Protein AF-A0A6B3ER39-F1 (afdb_monomer_lite)

Structure (mmCIF, N/CA/C/O backbone):
data_AF-A0A6B3ER39-F1
#
_entry.id   AF-A0A6B3ER39-F1
#
loop_
_atom_site.group_PDB
_atom_site.id
_atom_site.type_symbol
_atom_site.label_atom_id
_atom_site.label_alt_id
_atom_site.label_comp_id
_atom_site.label_asym_id
_atom_site.label_entity_id
_atom_site.label_seq_id
_atom_site.pdbx_PDB_ins_code
_atom_site.Cartn_x
_atom_site.Cartn_y
_atom_site.Cartn_z
_atom_site.occupancy
_atom_site.B_iso_or_equiv
_atom_site.auth_seq_id
_atom_site.auth_comp_id
_atom_site.auth_asym_id
_atom_site.auth_atom_id
_atom_site.pdbx_PDB_model_num
ATOM 1 N N . ARG A 1 1 ? -16.199 -2.720 -1.830 1.00 64.19 1 ARG A N 1
ATOM 2 C CA . ARG A 1 1 ? -16.951 -3.803 -2.526 1.00 64.19 1 ARG A CA 1
ATOM 3 C C . ARG A 1 1 ? -17.402 -4.818 -1.481 1.00 64.19 1 ARG A C 1
ATOM 5 O O . ARG A 1 1 ? -16.594 -5.143 -0.625 1.00 64.19 1 ARG A O 1
ATOM 12 N N . GLY A 1 2 ? -18.663 -5.270 -1.484 1.00 83.50 2 GLY A N 1
ATOM 13 C CA . GLY A 1 2 ? -19.141 -6.291 -0.529 1.00 83.50 2 GLY A CA 1
ATOM 14 C C . GLY A 1 2 ? -18.941 -5.925 0.950 1.00 83.50 2 GLY A C 1
ATOM 15 O O . GLY A 1 2 ? -18.475 -6.750 1.724 1.00 83.50 2 GLY A O 1
ATOM 16 N N . GLY A 1 3 ? -19.177 -4.661 1.321 1.00 90.44 3 GLY A N 1
ATOM 17 C CA . GLY A 1 3 ? -18.944 -4.168 2.687 1.00 90.44 3 GLY A CA 1
ATOM 18 C C . GLY A 1 3 ? -17.474 -3.960 3.074 1.00 90.44 3 GLY A C 1
ATOM 19 O O . GLY A 1 3 ? -17.204 -3.553 4.196 1.00 90.44 3 GLY A O 1
ATOM 20 N N . ARG A 1 4 ? -16.519 -4.202 2.165 1.00 93.94 4 ARG A N 1
ATOM 21 C CA . ARG A 1 4 ? -15.085 -3.960 2.385 1.00 93.94 4 ARG A CA 1
ATOM 22 C C . ARG A 1 4 ? -14.631 -2.617 1.826 1.00 93.94 4 ARG A C 1
ATOM 24 O O . ARG A 1 4 ? -15.088 -2.202 0.751 1.00 93.94 4 ARG A O 1
ATOM 31 N N . LEU A 1 5 ? -13.688 -1.993 2.528 1.00 92.62 5 LEU A N 1
ATOM 32 C CA . LEU A 1 5 ? -12.948 -0.824 2.067 1.00 92.62 5 LEU A CA 1
ATOM 33 C C . LEU A 1 5 ? -11.754 -1.290 1.227 1.00 92.62 5 LEU A C 1
ATOM 35 O O . LEU A 1 5 ? -10.812 -1.882 1.751 1.00 92.62 5 LEU A O 1
ATOM 39 N N . ARG A 1 6 ? -11.808 -1.011 -0.075 1.00 95.12 6 ARG A N 1
ATOM 40 C CA . ARG A 1 6 ? -10.735 -1.322 -1.020 1.00 95.12 6 ARG A CA 1
ATOM 41 C C . ARG A 1 6 ? -9.809 -0.118 -1.133 1.00 95.12 6 ARG A C 1
ATOM 43 O O . ARG A 1 6 ? -10.277 0.967 -1.462 1.00 95.12 6 ARG A O 1
ATOM 50 N N . LEU A 1 7 ? -8.518 -0.326 -0.911 1.00 95.31 7 LEU A N 1
ATOM 51 C CA . LEU A 1 7 ? -7.469 0.654 -1.184 1.00 95.31 7 LEU A CA 1
ATOM 52 C C . LEU A 1 7 ? -6.487 0.060 -2.188 1.00 95.31 7 LEU A C 1
ATOM 54 O O . LEU A 1 7 ? -6.140 -1.117 -2.093 1.00 95.31 7 LEU A O 1
ATOM 58 N N . ALA A 1 8 ? -6.062 0.856 -3.157 1.00 96.50 8 ALA A N 1
ATOM 59 C CA . ALA A 1 8 ? -5.091 0.455 -4.162 1.00 96.50 8 ALA A CA 1
ATOM 60 C C . ALA A 1 8 ? -4.270 1.666 -4.598 1.00 96.50 8 ALA A C 1
ATOM 62 O O . ALA A 1 8 ? -4.705 2.809 -4.437 1.00 96.50 8 ALA A O 1
ATOM 63 N N . GLY A 1 9 ? -3.096 1.407 -5.156 1.00 95.94 9 GLY A N 1
ATOM 64 C CA . GLY A 1 9 ? -2.237 2.443 -5.706 1.00 95.94 9 GLY A CA 1
ATOM 65 C C . GLY A 1 9 ? -0.881 1.891 -6.116 1.00 95.94 9 GLY A C 1
ATOM 66 O O . GLY A 1 9 ? -0.691 0.682 -6.218 1.00 95.94 9 GLY A O 1
ATOM 67 N N . GLN A 1 10 ? 0.068 2.798 -6.319 1.00 96.25 10 GLN A N 1
ATOM 68 C CA . GLN A 1 10 ? 1.467 2.495 -6.613 1.00 96.25 10 GLN A CA 1
ATOM 69 C C . GLN A 1 10 ? 2.348 3.008 -5.468 1.00 96.25 10 GLN A C 1
ATOM 71 O O . GLN A 1 10 ? 2.022 4.008 -4.827 1.00 96.25 10 GLN A O 1
ATOM 76 N N . ALA A 1 11 ? 3.453 2.320 -5.182 1.00 96.12 11 ALA A N 1
ATOM 77 C CA . ALA A 1 11 ? 4.446 2.747 -4.199 1.00 96.12 11 ALA A CA 1
ATOM 78 C C . ALA A 1 11 ? 5.856 2.349 -4.653 1.00 96.12 11 ALA A C 1
ATOM 80 O O . ALA A 1 11 ? 6.213 1.164 -4.657 1.00 96.12 11 ALA A O 1
ATOM 81 N N . ALA A 1 12 ? 6.660 3.351 -4.998 1.00 94.12 12 ALA A N 1
ATOM 82 C CA . ALA A 1 12 ? 8.024 3.200 -5.486 1.00 94.12 12 ALA A CA 1
ATOM 83 C C . ALA A 1 12 ? 8.975 4.123 -4.712 1.00 94.12 12 ALA A C 1
ATOM 85 O O . ALA A 1 12 ? 8.615 5.249 -4.365 1.00 94.12 12 ALA A O 1
ATOM 86 N N . ILE A 1 13 ? 10.205 3.660 -4.479 1.00 92.94 13 ILE A N 1
ATOM 87 C CA . ILE A 1 13 ? 11.295 4.541 -4.058 1.00 92.94 13 ILE A CA 1
ATOM 88 C C . ILE A 1 13 ? 11.966 5.055 -5.329 1.00 92.94 13 ILE A C 1
ATOM 90 O O . ILE A 1 13 ? 12.301 4.275 -6.220 1.00 92.94 13 ILE A O 1
ATOM 94 N N . GLN A 1 14 ? 12.163 6.370 -5.411 1.00 90.88 14 GLN A N 1
ATOM 95 C CA . GLN A 1 14 ? 12.787 7.006 -6.566 1.00 90.88 14 GLN A CA 1
ATOM 96 C C . GLN A 1 14 ? 14.133 6.340 -6.901 1.00 90.88 14 GLN A C 1
ATOM 98 O O . GLN A 1 14 ? 14.987 6.208 -6.025 1.00 90.88 14 GLN A O 1
ATOM 103 N N . ARG A 1 15 ? 14.316 5.955 -8.174 1.00 89.75 15 ARG A N 1
ATOM 104 C CA . ARG A 1 15 ? 15.514 5.275 -8.710 1.00 89.75 15 ARG A CA 1
ATOM 105 C C . ARG A 1 15 ? 15.764 3.858 -8.166 1.00 89.75 15 ARG A C 1
ATOM 107 O O . ARG A 1 15 ? 16.854 3.331 -8.352 1.00 89.75 15 ARG A O 1
ATOM 114 N N . MET A 1 16 ? 14.781 3.217 -7.530 1.00 93.19 16 MET A N 1
ATOM 115 C CA . MET A 1 16 ? 14.883 1.814 -7.109 1.00 93.19 16 MET A CA 1
ATOM 116 C C . MET A 1 16 ? 13.927 0.928 -7.898 1.00 93.19 16 MET A C 1
ATOM 118 O O . MET A 1 16 ? 12.727 0.912 -7.628 1.00 93.19 16 MET A O 1
ATOM 122 N N . SER A 1 17 ? 14.471 0.163 -8.843 1.00 94.81 17 SER A N 1
ATOM 123 C CA . SER A 1 17 ? 13.673 -0.725 -9.685 1.00 94.81 17 SER A CA 1
ATOM 124 C C . SER A 1 17 ? 12.959 -1.820 -8.883 1.00 94.81 17 SER A C 1
ATOM 126 O O . SER A 1 17 ? 13.512 -2.429 -7.967 1.00 94.81 17 SER A O 1
ATOM 128 N N . GLN A 1 18 ? 11.726 -2.102 -9.288 1.00 96.50 18 GLN A N 1
ATOM 129 C CA . GLN A 1 18 ? 10.828 -3.134 -8.792 1.00 96.50 18 GLN A CA 1
ATOM 130 C C . GLN A 1 18 ? 10.387 -4.052 -9.953 1.00 96.50 18 GLN A C 1
ATOM 132 O O . GLN A 1 18 ? 9.202 -4.084 -10.287 1.00 96.50 18 GLN A O 1
ATOM 137 N N . PRO A 1 19 ? 11.319 -4.797 -10.585 1.00 96.12 19 PRO A N 1
ATOM 138 C CA . PRO A 1 19 ? 11.017 -5.627 -11.755 1.00 96.12 19 PRO A CA 1
ATOM 139 C C . PRO A 1 19 ? 10.284 -6.932 -11.418 1.00 96.12 19 PRO A C 1
ATOM 141 O O . PRO A 1 19 ? 9.820 -7.624 -12.320 1.00 96.12 19 PRO A O 1
ATOM 144 N N . GLY A 1 20 ? 10.193 -7.307 -10.138 1.00 97.25 20 GLY A N 1
ATOM 145 C CA . GLY A 1 20 ? 9.604 -8.574 -9.720 1.00 97.25 20 GLY A CA 1
ATOM 146 C C . GLY A 1 20 ? 8.740 -8.477 -8.467 1.00 97.25 20 GLY A C 1
ATOM 147 O O . GLY A 1 20 ? 8.864 -7.574 -7.638 1.00 97.25 20 GLY A O 1
ATOM 148 N N . LYS A 1 21 ? 7.900 -9.500 -8.281 1.00 96.88 21 LYS A N 1
ATOM 149 C CA . LYS A 1 21 ? 6.956 -9.625 -7.159 1.00 96.88 21 LYS A CA 1
ATOM 150 C C . LYS A 1 21 ? 7.601 -9.510 -5.775 1.00 96.88 21 LYS A C 1
ATOM 152 O O . LYS A 1 21 ? 6.941 -9.080 -4.835 1.00 96.88 21 LYS A O 1
ATOM 157 N N . HIS A 1 22 ? 8.876 -9.866 -5.641 1.00 96.06 22 HIS A N 1
ATOM 158 C CA . HIS A 1 22 ? 9.615 -9.851 -4.373 1.00 96.06 22 HIS A CA 1
ATOM 159 C C . HIS A 1 22 ? 10.629 -8.703 -4.265 1.00 96.06 22 HIS A C 1
ATOM 161 O O . HIS A 1 22 ? 11.402 -8.662 -3.314 1.00 96.06 22 HIS A O 1
ATOM 167 N N . SER A 1 23 ? 10.630 -7.755 -5.208 1.00 95.81 23 SER A N 1
ATOM 168 C CA . SER A 1 23 ? 11.598 -6.650 -5.228 1.00 95.81 23 SER A CA 1
ATOM 169 C C . SER A 1 23 ? 11.394 -5.624 -4.111 1.00 95.81 23 SER A C 1
ATOM 171 O O . SER A 1 23 ? 12.289 -4.832 -3.842 1.00 95.81 23 SER A O 1
ATOM 173 N N . SER A 1 24 ? 10.232 -5.618 -3.455 1.00 96.94 24 SER A N 1
ATOM 174 C CA . SER A 1 24 ? 9.970 -4.738 -2.316 1.00 96.94 24 SER A CA 1
ATOM 175 C C . SER A 1 24 ? 9.025 -5.375 -1.304 1.00 96.94 24 SER A C 1
ATOM 177 O O . SER A 1 24 ? 8.263 -6.282 -1.642 1.00 96.94 24 SER A O 1
ATOM 179 N N . VAL A 1 25 ? 9.043 -4.865 -0.076 1.00 97.62 25 VAL A N 1
ATOM 180 C CA . VAL A 1 25 ? 8.015 -5.134 0.935 1.00 97.62 25 VAL A CA 1
ATOM 181 C C . VAL A 1 25 ? 7.229 -3.849 1.155 1.00 97.62 25 VAL A C 1
ATOM 183 O O . VAL A 1 25 ? 7.822 -2.776 1.266 1.00 97.62 25 VAL A O 1
ATOM 186 N N . LYS A 1 26 ? 5.902 -3.960 1.215 1.00 98.00 26 LYS A N 1
ATOM 187 C CA . LYS A 1 26 ? 4.977 -2.840 1.396 1.00 98.00 26 LYS A CA 1
ATOM 188 C C . LYS A 1 26 ? 4.046 -3.125 2.573 1.00 98.00 26 LYS A C 1
ATOM 190 O O . LYS A 1 26 ? 3.475 -4.214 2.675 1.00 98.00 26 LYS A O 1
ATOM 195 N N . VAL A 1 27 ? 3.887 -2.150 3.461 1.00 98.19 27 VAL A N 1
ATOM 196 C CA . VAL A 1 27 ? 2.994 -2.226 4.620 1.00 98.19 27 VAL A CA 1
ATOM 197 C C . VAL A 1 27 ? 2.148 -0.964 4.675 1.00 98.19 27 VAL A C 1
ATOM 199 O O . VAL A 1 27 ? 2.656 0.140 4.866 1.00 98.19 27 VAL A O 1
ATOM 202 N N . LEU A 1 28 ? 0.836 -1.136 4.553 1.00 97.56 28 LEU A N 1
ATOM 203 C CA . LEU A 1 28 ? -0.122 -0.062 4.748 1.00 97.56 28 LEU A CA 1
ATOM 204 C C . LEU A 1 28 ? -0.271 0.216 6.248 1.00 97.56 28 LEU A C 1
ATOM 206 O O . LEU A 1 28 ? -0.540 -0.698 7.029 1.00 97.56 28 LEU A O 1
ATOM 210 N N . ALA A 1 29 ? -0.128 1.476 6.642 1.00 96.19 29 ALA A N 1
ATOM 211 C CA . ALA A 1 29 ? -0.336 1.949 8.002 1.00 96.19 29 ALA A CA 1
ATOM 212 C C . ALA A 1 29 ? -1.581 2.839 8.054 1.00 96.19 29 ALA A C 1
ATOM 214 O O . ALA A 1 29 ? -1.634 3.892 7.419 1.00 96.19 29 ALA A O 1
ATOM 215 N N . ILE A 1 30 ? -2.585 2.422 8.824 1.00 95.12 30 ILE A N 1
ATOM 216 C CA . ILE A 1 30 ? -3.834 3.167 9.007 1.00 95.12 30 ILE A CA 1
ATOM 217 C C . ILE A 1 30 ? -3.910 3.633 10.458 1.00 95.12 30 ILE A C 1
ATOM 219 O O . ILE A 1 30 ? -4.017 2.827 11.381 1.00 95.12 30 ILE A O 1
ATOM 223 N N . GLN A 1 31 ? -3.838 4.944 10.665 1.00 94.50 31 GLN A N 1
ATOM 224 C CA . GLN A 1 31 ? -3.717 5.558 11.983 1.00 94.50 31 GLN A CA 1
ATOM 225 C C . GLN A 1 31 ? -4.881 6.511 12.243 1.00 94.50 31 GLN A C 1
ATOM 227 O O . GLN A 1 31 ? -5.026 7.518 11.550 1.00 94.50 31 GLN A O 1
ATOM 232 N N . LYS A 1 32 ? -5.670 6.252 13.291 1.00 94.19 32 LYS A N 1
ATOM 233 C CA . LYS A 1 32 ? -6.639 7.234 13.797 1.00 94.19 32 LYS A CA 1
ATOM 234 C C . LYS A 1 32 ? -5.883 8.391 14.442 1.00 94.19 32 LYS A C 1
ATOM 236 O O . LYS A 1 32 ? -4.982 8.150 15.253 1.00 94.19 32 LYS A O 1
ATOM 241 N N . VAL A 1 33 ? -6.241 9.630 14.115 1.00 94.31 33 VAL A N 1
ATOM 242 C CA . VAL A 1 33 ? -5.681 10.817 14.776 1.00 94.31 33 VAL A CA 1
ATOM 243 C C . VAL A 1 33 ? -5.967 10.735 16.280 1.00 94.31 33 VAL A C 1
ATOM 245 O O . VAL A 1 33 ? -7.093 10.471 16.690 1.00 94.31 33 VAL A O 1
ATOM 248 N N . GLY A 1 34 ? -4.926 10.899 17.100 1.00 91.19 34 GLY A N 1
ATOM 249 C CA . GLY A 1 34 ? -5.004 10.777 18.562 1.00 91.19 34 GLY A CA 1
ATOM 250 C C . GLY A 1 34 ? -4.816 9.357 19.119 1.00 91.19 34 GLY A C 1
ATOM 251 O O . GLY A 1 34 ? -4.588 9.209 20.317 1.00 91.19 34 GLY A O 1
ATOM 252 N N . SER A 1 35 ? -4.841 8.307 18.287 1.00 90.06 35 SER A N 1
ATOM 253 C CA . SER A 1 35 ? -4.426 6.959 18.714 1.00 90.06 35 SER A CA 1
ATOM 254 C C . SER A 1 35 ? -2.897 6.823 18.685 1.00 90.06 35 SER A C 1
ATOM 256 O O . SER A 1 35 ? -2.223 7.434 17.858 1.00 90.06 35 SER A O 1
ATOM 258 N N . ARG A 1 36 ? -2.342 5.997 19.583 1.00 88.19 36 ARG A N 1
ATOM 259 C CA . ARG A 1 36 ? -0.896 5.718 19.665 1.00 88.19 36 ARG A CA 1
ATOM 260 C C . ARG A 1 36 ? -0.418 4.591 18.750 1.00 88.19 36 ARG A C 1
ATOM 262 O O . ARG A 1 36 ? 0.784 4.463 18.553 1.00 88.19 36 ARG A O 1
ATOM 269 N N . ARG A 1 37 ? -1.317 3.726 18.269 1.00 90.06 37 ARG A N 1
ATOM 270 C CA . ARG A 1 37 ? -0.945 2.525 17.504 1.00 90.06 37 ARG A CA 1
ATOM 271 C C . ARG A 1 37 ? -1.692 2.477 16.170 1.00 90.06 37 ARG A C 1
ATOM 273 O O . ARG A 1 37 ? -2.924 2.576 16.195 1.00 90.06 37 ARG A O 1
ATOM 280 N N . PRO A 1 38 ? -0.984 2.298 15.040 1.00 93.19 38 PRO A N 1
ATOM 281 C CA . PRO A 1 38 ? -1.618 2.135 13.744 1.00 93.19 38 PRO A CA 1
ATOM 282 C C . PRO A 1 38 ? -2.045 0.683 13.531 1.00 93.19 38 PRO A C 1
ATOM 284 O O . PRO A 1 38 ? -1.459 -0.253 14.078 1.00 93.19 38 PRO A O 1
ATOM 287 N N . LEU A 1 39 ? -3.034 0.495 12.664 1.00 93.00 39 LEU A N 1
ATOM 288 C CA . LEU A 1 39 ? -3.310 -0.786 12.036 1.00 93.00 39 LEU A CA 1
ATOM 289 C C . LEU A 1 39 ? -2.305 -0.993 10.898 1.00 93.00 39 LEU A C 1
ATOM 291 O O . LEU A 1 39 ? -2.318 -0.240 9.926 1.00 93.00 39 LEU A O 1
ATOM 295 N N . LEU A 1 40 ? -1.451 -2.009 11.020 1.00 96.06 40 LEU A N 1
ATOM 296 C CA . LEU A 1 40 ? -0.481 -2.380 9.991 1.00 96.06 40 LEU A CA 1
ATOM 297 C C . LEU A 1 40 ? -1.017 -3.543 9.152 1.00 96.06 40 LEU A C 1
ATOM 299 O O . LEU A 1 40 ? -1.518 -4.535 9.689 1.00 96.06 40 LEU A O 1
ATOM 303 N N . ILE A 1 41 ? -0.929 -3.413 7.832 1.00 96.69 41 ILE A N 1
ATOM 304 C CA . ILE A 1 41 ? -1.431 -4.400 6.875 1.00 96.69 41 ILE A CA 1
ATOM 305 C C . ILE A 1 41 ? -0.354 -4.620 5.810 1.00 96.69 41 ILE A C 1
ATOM 307 O O . ILE A 1 41 ? -0.166 -3.750 4.960 1.00 96.69 41 ILE A O 1
ATOM 311 N N . PRO A 1 42 ? 0.367 -5.754 5.832 1.00 97.00 42 PRO A N 1
ATOM 312 C CA . PRO A 1 42 ? 1.211 -6.151 4.712 1.00 97.00 42 PRO A CA 1
ATOM 313 C C . PRO A 1 42 ? 0.357 -6.293 3.453 1.00 97.00 42 PRO A C 1
ATOM 315 O O . PRO A 1 42 ? -0.727 -6.880 3.506 1.00 97.00 42 PRO A O 1
ATOM 318 N N . VAL A 1 43 ? 0.833 -5.755 2.334 1.00 97.94 43 VAL A N 1
ATOM 319 C CA . VAL A 1 43 ? 0.119 -5.809 1.052 1.00 97.94 43 VAL A CA 1
ATOM 320 C C . VAL A 1 43 ? 0.982 -6.495 -0.006 1.00 97.94 43 VAL A C 1
ATOM 322 O O . VAL A 1 43 ? 2.207 -6.356 0.024 1.00 97.94 43 VAL A O 1
ATOM 325 N N . PRO A 1 44 ? 0.379 -7.257 -0.933 1.00 97.25 44 PRO A N 1
ATOM 326 C CA . PRO A 1 44 ? 1.119 -7.847 -2.035 1.00 97.25 44 PRO A CA 1
ATOM 327 C C . PRO A 1 44 ? 1.604 -6.766 -3.005 1.00 97.25 44 PRO A C 1
ATOM 329 O O . PRO A 1 44 ? 0.946 -5.741 -3.196 1.00 97.25 44 PRO A O 1
ATOM 332 N N . ASN A 1 45 ? 2.722 -7.048 -3.673 1.00 98.06 45 ASN A N 1
ATOM 333 C CA . ASN A 1 45 ? 3.102 -6.322 -4.878 1.00 98.06 45 ASN A CA 1
ATOM 334 C C . ASN A 1 45 ? 2.232 -6.820 -6.036 1.00 98.06 45 ASN A C 1
ATOM 336 O O . ASN A 1 45 ? 2.150 -8.029 -6.282 1.00 98.06 45 ASN A O 1
ATOM 340 N N . VAL A 1 46 ? 1.593 -5.887 -6.731 1.00 98.25 46 VAL A N 1
ATOM 341 C CA . VAL A 1 46 ? 0.719 -6.132 -7.880 1.00 98.25 46 VAL A CA 1
ATOM 342 C C . VAL A 1 46 ? 1.417 -5.644 -9.140 1.00 98.25 46 VAL A C 1
ATOM 344 O O . VAL A 1 46 ? 2.093 -4.615 -9.128 1.00 98.25 46 VAL A O 1
ATOM 347 N N . HIS A 1 47 ? 1.270 -6.419 -10.212 1.00 98.31 47 HIS A N 1
ATOM 348 C CA . HIS A 1 47 ? 1.806 -6.063 -11.514 1.00 98.31 47 HIS A CA 1
ATOM 349 C C . HIS A 1 47 ? 0.983 -4.919 -12.131 1.00 98.31 47 HIS A C 1
ATOM 351 O O . HIS A 1 47 ? -0.233 -5.025 -12.278 1.00 98.31 47 HIS A O 1
ATOM 357 N N . THR A 1 48 ? 1.657 -3.822 -12.453 1.00 97.25 48 THR A N 1
ATOM 358 C CA . THR A 1 48 ? 1.134 -2.493 -12.793 1.00 97.25 48 THR A CA 1
ATOM 359 C C . THR A 1 48 ? 2.137 -1.821 -13.751 1.00 97.25 48 THR A C 1
ATOM 361 O O . THR A 1 48 ? 2.840 -0.880 -13.365 1.00 97.25 48 THR A O 1
ATOM 364 N N . PRO A 1 49 ? 2.286 -2.336 -14.987 1.00 96.19 49 PRO A N 1
ATOM 365 C CA . PRO A 1 49 ? 3.296 -1.872 -15.945 1.00 96.19 49 PRO A CA 1
ATOM 366 C C . PRO A 1 49 ? 3.103 -0.412 -16.384 1.00 96.19 49 PRO A C 1
ATOM 368 O O . PRO A 1 49 ? 4.047 0.260 -16.802 1.00 96.19 49 PRO A O 1
ATOM 371 N N . GLU A 1 50 ? 1.896 0.134 -16.226 1.00 95.12 50 GLU A N 1
ATOM 372 C CA . GLU A 1 50 ? 1.606 1.550 -16.436 1.00 95.12 50 GLU A CA 1
ATOM 373 C C . GLU A 1 50 ? 2.443 2.470 -15.533 1.00 95.12 50 GLU A C 1
ATOM 375 O O . GLU A 1 50 ? 2.691 3.617 -15.900 1.00 95.12 50 GLU A O 1
ATOM 380 N N . ALA A 1 51 ? 2.928 1.978 -14.386 1.00 95.06 51 ALA A N 1
ATOM 381 C CA . ALA A 1 51 ? 3.806 2.741 -13.503 1.00 95.06 51 ALA A CA 1
ATOM 382 C C . ALA A 1 51 ? 5.177 3.011 -14.143 1.00 95.06 51 ALA A C 1
ATOM 384 O O . ALA A 1 51 ? 5.718 4.107 -13.996 1.00 95.06 51 ALA A O 1
ATOM 385 N N . THR A 1 52 ? 5.722 2.032 -14.871 1.00 95.62 52 THR A N 1
ATOM 386 C CA . THR A 1 52 ? 6.950 2.201 -15.662 1.00 95.62 52 THR A CA 1
ATOM 387 C C . THR A 1 52 ? 6.684 3.071 -16.878 1.00 95.62 52 THR A C 1
ATOM 389 O O . THR A 1 52 ? 7.442 3.991 -17.152 1.00 95.62 52 THR A O 1
ATOM 392 N N . ALA A 1 53 ? 5.568 2.854 -17.579 1.00 93.38 53 ALA A N 1
ATOM 393 C CA . ALA A 1 53 ? 5.214 3.683 -18.733 1.00 93.38 53 ALA A CA 1
ATOM 394 C C . ALA A 1 53 ? 5.045 5.171 -18.363 1.00 93.38 53 ALA A C 1
ATOM 396 O O . ALA A 1 53 ? 5.363 6.051 -19.159 1.00 93.38 53 ALA A O 1
ATOM 397 N N . ALA A 1 54 ? 4.568 5.459 -17.148 1.00 91.69 54 ALA A N 1
ATOM 398 C CA . ALA A 1 54 ? 4.423 6.813 -16.627 1.00 91.69 54 ALA A CA 1
ATOM 399 C C . ALA A 1 54 ? 5.722 7.401 -16.039 1.00 91.69 54 ALA A C 1
ATOM 401 O O . ALA A 1 54 ? 5.748 8.595 -15.710 1.00 91.69 54 ALA A O 1
ATOM 402 N N . SER A 1 55 ? 6.798 6.617 -15.873 1.00 88.06 55 SER A N 1
ATOM 403 C CA . SER A 1 55 ? 8.051 7.159 -15.349 1.00 88.06 55 SER A CA 1
ATOM 404 C C . SER A 1 55 ? 8.719 8.060 -16.381 1.00 88.06 55 SER A C 1
ATOM 406 O O . SER A 1 55 ? 8.855 7.734 -17.554 1.00 88.06 55 SER A O 1
ATOM 408 N N . LYS A 1 56 ? 9.198 9.222 -15.930 1.00 86.00 56 LYS A N 1
ATOM 409 C CA . LYS A 1 56 ? 9.910 10.188 -16.788 1.00 86.00 56 LYS A CA 1
ATOM 410 C C . LYS A 1 56 ? 11.333 9.748 -17.148 1.00 86.00 56 LYS A C 1
ATOM 412 O O . LYS A 1 56 ? 12.073 10.515 -17.756 1.00 86.00 56 LYS A O 1
ATOM 417 N N . THR A 1 57 ? 11.741 8.564 -16.706 1.00 82.75 57 THR A N 1
ATOM 418 C CA . THR A 1 57 ? 13.081 8.024 -16.905 1.00 82.75 57 THR A CA 1
ATOM 419 C C . THR A 1 57 ? 12.980 6.590 -17.409 1.00 82.75 57 THR A C 1
ATOM 421 O O . THR A 1 57 ? 12.047 5.871 -17.052 1.00 82.75 57 THR A O 1
ATOM 424 N N . THR A 1 58 ? 13.922 6.201 -18.266 1.00 86.25 58 THR A N 1
ATOM 425 C CA . THR A 1 58 ? 13.982 4.884 -18.921 1.00 86.25 58 THR A CA 1
ATOM 426 C C . THR A 1 58 ? 14.884 3.887 -18.187 1.00 86.25 58 THR A C 1
ATOM 428 O O . THR A 1 58 ? 14.975 2.731 -18.585 1.00 86.25 58 THR A O 1
ATOM 431 N N . ASP A 1 59 ? 15.564 4.326 -17.125 1.00 91.00 59 ASP A N 1
ATOM 432 C CA . ASP A 1 59 ? 16.535 3.558 -16.337 1.00 91.00 59 ASP A CA 1
ATOM 433 C C . ASP A 1 59 ? 15.908 2.783 -15.165 1.00 91.00 59 ASP A C 1
ATOM 435 O O . ASP A 1 59 ? 16.604 2.057 -14.454 1.00 91.00 59 ASP A O 1
ATOM 439 N N . VAL A 1 60 ? 14.598 2.926 -14.951 1.00 92.69 60 VAL A N 1
ATOM 440 C CA . VAL A 1 60 ? 13.862 2.287 -13.856 1.00 92.69 60 VAL A CA 1
ATOM 441 C C . VAL A 1 60 ? 12.750 1.396 -14.385 1.00 92.69 60 VAL A C 1
ATOM 443 O O . VAL A 1 60 ? 12.110 1.699 -15.386 1.00 92.69 60 VAL A O 1
ATOM 446 N N . ASN A 1 61 ? 12.494 0.308 -13.667 1.00 95.75 61 ASN A N 1
ATOM 447 C CA . ASN A 1 61 ? 11.312 -0.524 -13.859 1.00 95.75 61 ASN A CA 1
ATOM 448 C C . ASN A 1 61 ? 10.471 -0.460 -12.579 1.00 95.75 61 ASN A C 1
ATOM 450 O O . ASN A 1 61 ? 10.988 -0.752 -11.506 1.00 95.75 61 ASN A O 1
ATOM 454 N N . TYR A 1 62 ? 9.199 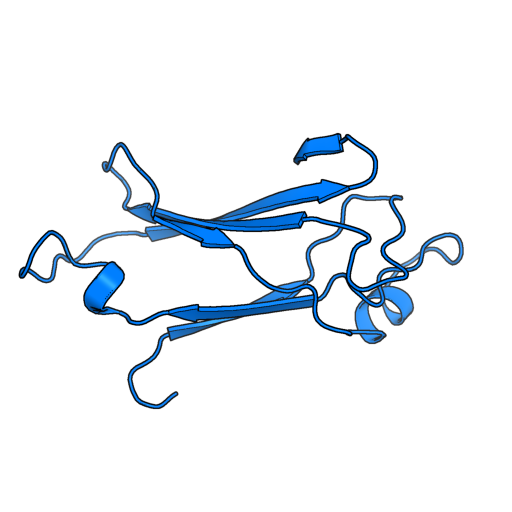-0.090 -12.675 1.00 96.88 62 TYR A N 1
ATOM 455 C CA . TYR A 1 62 ? 8.232 -0.047 -11.575 1.00 96.88 62 TYR A CA 1
ATOM 456 C C . TYR A 1 62 ? 7.036 -0.981 -11.808 1.00 96.88 62 TYR A C 1
ATOM 458 O O . TYR A 1 62 ? 5.975 -0.782 -11.212 1.00 96.88 62 TYR A O 1
ATOM 466 N N . ASP A 1 63 ? 7.197 -2.018 -12.631 1.00 97.56 63 ASP A N 1
ATOM 467 C CA . ASP A 1 63 ? 6.106 -2.905 -13.039 1.00 97.56 63 ASP A CA 1
ATOM 468 C C . ASP A 1 63 ? 5.472 -3.625 -11.848 1.00 97.56 63 ASP A C 1
ATOM 470 O O . ASP A 1 63 ? 4.302 -3.965 -11.906 1.00 97.56 63 ASP A O 1
ATOM 474 N N . TRP A 1 64 ? 6.187 -3.825 -10.737 1.00 98.19 64 TRP A N 1
ATOM 475 C CA . TRP A 1 64 ? 5.635 -4.401 -9.501 1.00 98.19 64 TRP A CA 1
ATOM 476 C C . TRP A 1 64 ? 5.465 -3.376 -8.369 1.00 98.19 64 TRP A C 1
ATOM 478 O O . TRP A 1 64 ? 5.496 -3.716 -7.181 1.00 98.19 64 TRP A O 1
ATOM 488 N N . SER A 1 65 ? 5.299 -2.097 -8.715 1.00 97.31 65 SER A N 1
ATOM 489 C CA . SER A 1 65 ? 5.0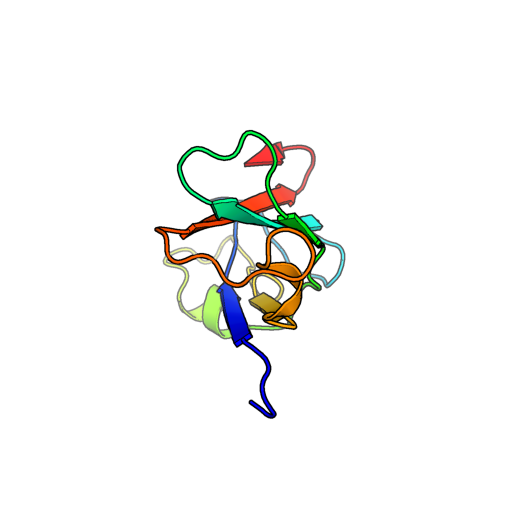53 -1.020 -7.746 1.00 97.31 65 SER A CA 1
ATOM 490 C C . SER A 1 65 ? 3.611 -0.968 -7.239 1.00 97.31 65 SER A C 1
ATOM 492 O O . SER A 1 65 ? 3.359 -0.345 -6.202 1.00 97.31 65 SER A O 1
ATOM 494 N N . GLY A 1 66 ? 2.682 -1.622 -7.940 1.00 98.00 66 GLY A N 1
ATOM 495 C CA . GLY A 1 66 ? 1.280 -1.697 -7.567 1.00 98.00 66 GLY A CA 1
ATOM 496 C C . GLY A 1 66 ? 1.074 -2.375 -6.220 1.00 98.00 66 GLY A C 1
ATOM 497 O O . GLY A 1 66 ? 1.862 -3.222 -5.789 1.00 98.00 66 GLY A O 1
ATOM 498 N N . TRP A 1 67 ? -0.001 -2.006 -5.537 1.00 97.75 67 TRP A N 1
ATOM 499 C CA . TRP A 1 67 ? -0.423 -2.645 -4.301 1.00 97.75 67 TRP A CA 1
ATOM 500 C C . TRP A 1 67 ? -1.917 -2.511 -4.096 1.00 97.75 67 TRP A C 1
ATOM 502 O O . TRP A 1 67 ? -2.593 -1.636 -4.647 1.00 97.75 67 TRP A O 1
ATOM 512 N N . GLU A 1 68 ? -2.433 -3.406 -3.265 1.00 97.25 68 GLU A N 1
ATOM 513 C CA . GLU A 1 68 ? -3.860 -3.570 -3.135 1.00 97.25 68 GLU A CA 1
ATOM 514 C C . GLU A 1 68 ? -4.215 -4.160 -1.764 1.00 97.25 68 GLU A C 1
ATOM 516 O O . GLU A 1 68 ? -3.597 -5.115 -1.300 1.00 97.25 68 GLU A O 1
ATOM 521 N N . ALA A 1 69 ? -5.189 -3.556 -1.084 1.00 95.62 69 ALA A N 1
ATOM 522 C CA . ALA A 1 69 ? -5.692 -4.003 0.206 1.00 95.62 69 ALA A CA 1
ATOM 523 C C . ALA A 1 69 ? -7.220 -3.993 0.220 1.00 95.62 69 ALA A C 1
ATOM 525 O O . ALA A 1 69 ? -7.857 -3.039 -0.229 1.00 95.62 69 ALA A O 1
ATOM 526 N N . ASP A 1 70 ? -7.791 -5.044 0.797 1.00 95.50 70 ASP A N 1
ATOM 527 C CA . ASP A 1 70 ? -9.213 -5.155 1.092 1.00 95.50 70 ASP A CA 1
ATOM 528 C C . ASP A 1 70 ? -9.400 -5.218 2.605 1.00 95.50 70 ASP A C 1
ATOM 530 O O . ASP A 1 70 ? -9.096 -6.222 3.254 1.00 95.50 70 ASP A O 1
ATOM 534 N N . ILE A 1 71 ? -9.911 -4.139 3.184 1.00 93.06 71 ILE A N 1
ATOM 535 C CA . ILE A 1 71 ? -10.009 -3.954 4.629 1.00 93.06 71 ILE A CA 1
ATOM 536 C C . ILE A 1 71 ? -11.448 -4.208 5.053 1.00 93.06 71 ILE A C 1
ATOM 538 O O . ILE A 1 71 ? -12.377 -3.595 4.530 1.00 93.06 71 ILE A O 1
ATOM 542 N N . ASP A 1 72 ? -11.630 -5.106 6.020 1.00 92.75 72 ASP A N 1
ATOM 543 C CA . ASP A 1 72 ? -12.887 -5.183 6.760 1.00 92.75 72 ASP A CA 1
ATOM 54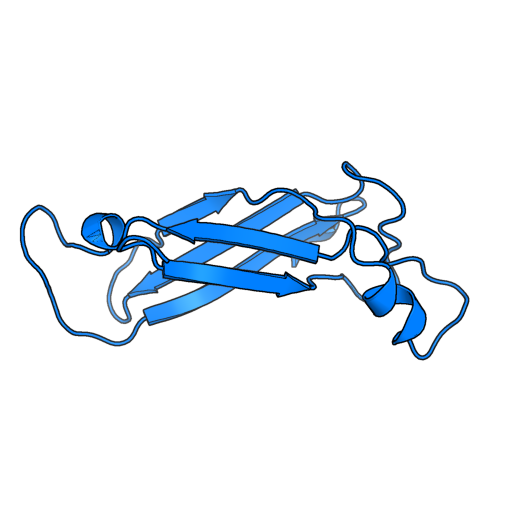4 C C . ASP A 1 72 ? -13.005 -3.922 7.633 1.00 92.75 72 ASP A C 1
ATOM 546 O O . ASP A 1 72 ? -12.165 -3.739 8.525 1.00 92.75 72 ASP A O 1
ATOM 550 N N . PRO A 1 73 ? -14.013 -3.054 7.414 1.00 90.81 73 PRO A N 1
ATOM 551 C CA . PRO A 1 73 ? -14.196 -1.837 8.194 1.00 90.81 73 PRO A CA 1
ATOM 552 C C . PRO A 1 73 ? -14.290 -2.094 9.702 1.00 90.81 73 PRO A C 1
ATOM 554 O O . PRO A 1 73 ? -13.933 -1.219 10.486 1.00 90.81 73 PRO A O 1
ATOM 557 N N . ARG A 1 74 ? -14.695 -3.298 10.138 1.00 91.12 74 ARG A N 1
ATOM 558 C CA . ARG A 1 74 ? -14.734 -3.675 11.561 1.00 91.12 74 ARG A CA 1
ATOM 559 C C . ARG A 1 74 ? -13.367 -3.570 12.240 1.00 91.12 74 ARG A C 1
ATOM 561 O O . ARG A 1 74 ? -13.318 -3.303 13.433 1.00 91.12 74 ARG A O 1
ATOM 568 N N . ARG A 1 75 ? -12.261 -3.694 11.493 1.00 90.00 75 ARG A N 1
ATOM 569 C CA . ARG A 1 75 ? -10.891 -3.496 12.012 1.00 90.00 75 ARG A CA 1
ATOM 570 C C . ARG A 1 75 ? -10.586 -2.045 12.398 1.00 90.00 75 ARG A C 1
ATOM 572 O O . ARG A 1 75 ? -9.567 -1.801 13.034 1.00 90.00 75 ARG A O 1
ATOM 579 N N . LEU A 1 76 ? -11.433 -1.097 11.993 1.00 89.62 76 LEU A N 1
ATOM 580 C CA . LEU A 1 76 ? -11.318 0.323 12.333 1.00 89.62 76 LEU A CA 1
ATOM 581 C C . LEU A 1 76 ? -12.142 0.693 13.579 1.00 89.62 76 LEU A C 1
ATOM 583 O O . LEU A 1 76 ? -12.104 1.839 14.019 1.00 89.62 76 LEU A O 1
ATOM 587 N N . ARG A 1 77 ? -12.878 -0.261 14.165 1.00 89.56 77 ARG A N 1
ATOM 588 C CA . ARG A 1 77 ? -13.591 -0.065 15.432 1.00 89.56 77 ARG A CA 1
ATOM 589 C C . ARG A 1 77 ? -12.622 -0.076 16.608 1.00 89.56 77 ARG A C 1
ATOM 591 O O . ARG A 1 77 ? -11.557 -0.693 16.559 1.00 89.56 77 ARG A O 1
ATOM 598 N N . LYS A 1 78 ? -13.030 0.567 17.700 1.00 85.00 78 LYS A N 1
ATOM 599 C CA . LYS A 1 78 ? -12.378 0.413 19.001 1.00 85.00 78 LYS A CA 1
ATOM 600 C C . LYS A 1 78 ? -13.184 -0.599 19.810 1.00 85.00 78 LYS A C 1
ATOM 602 O O . LYS A 1 78 ? -14.259 -0.277 20.310 1.00 85.00 78 LYS A O 1
ATOM 607 N N . GLY A 1 79 ? -12.687 -1.833 19.888 1.00 85.06 79 GLY A N 1
ATOM 608 C CA . GLY A 1 79 ? -13.493 -2.955 20.377 1.00 85.06 79 GLY A CA 1
ATOM 609 C C . GLY A 1 79 ? -14.738 -3.129 19.504 1.00 85.06 79 GLY A C 1
ATOM 610 O O . GLY A 1 79 ? -14.638 -3.102 18.279 1.00 85.06 79 GLY A O 1
ATOM 611 N N . ASP A 1 80 ? -15.909 -3.207 20.133 1.00 87.94 80 ASP A N 1
ATOM 612 C CA . ASP A 1 80 ? -17.202 -3.306 19.451 1.00 87.94 80 ASP A CA 1
ATOM 613 C C . ASP A 1 80 ? -17.911 -1.958 19.291 1.00 87.94 80 ASP A C 1
ATOM 615 O O . ASP A 1 80 ? -19.125 -1.910 19.114 1.00 87.94 80 ASP A O 1
ATOM 619 N N . THR A 1 81 ? -17.189 -0.837 19.280 1.00 88.94 81 THR A N 1
ATOM 620 C CA . THR A 1 81 ? -17.804 0.488 19.099 1.00 88.94 81 THR A CA 1
ATOM 621 C C . THR A 1 81 ? -17.288 1.162 17.837 1.00 88.94 81 THR A C 1
ATOM 623 O O . THR A 1 81 ? -16.087 1.190 17.558 1.00 88.94 81 THR A O 1
ATOM 626 N N . TRP A 1 82 ? -18.225 1.677 17.042 1.00 89.75 82 TRP A N 1
ATOM 627 C CA . TRP A 1 82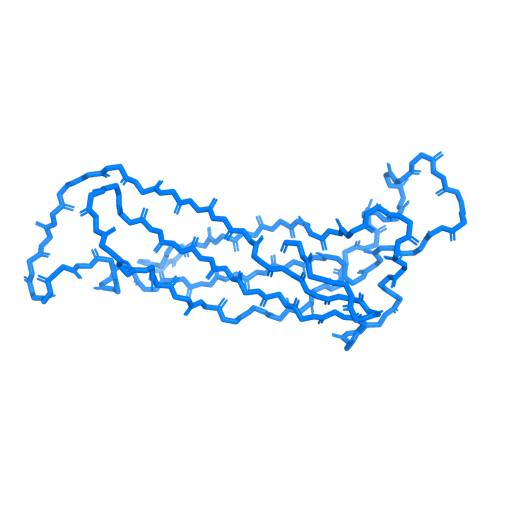 ? -17.903 2.577 15.943 1.00 89.75 82 TRP A CA 1
ATOM 628 C C . TRP A 1 82 ? -17.600 3.953 16.505 1.00 89.75 82 TRP A C 1
ATOM 630 O O . TRP A 1 82 ? -18.388 4.505 17.265 1.00 89.75 82 TRP A O 1
ATOM 640 N N . GLU A 1 83 ? -16.457 4.500 16.119 1.00 84.06 83 GLU A N 1
ATOM 641 C CA . GLU A 1 83 ? -16.078 5.847 16.501 1.00 84.06 83 GLU A CA 1
ATOM 642 C C . GLU A 1 83 ? -15.775 6.652 15.247 1.00 84.06 83 GLU A C 1
ATOM 644 O O . GLU A 1 83 ? -14.914 6.270 14.447 1.00 84.06 83 GLU A O 1
ATOM 649 N N . GLU A 1 84 ? -16.422 7.804 15.121 1.00 88.88 84 GLU A N 1
ATOM 650 C CA . GLU A 1 84 ? -16.034 8.794 14.129 1.00 88.88 84 GLU A CA 1
ATOM 651 C C . GLU A 1 84 ? -14.619 9.321 14.414 1.00 88.88 84 GLU A C 1
ATOM 653 O O . GLU A 1 84 ? -14.083 9.248 15.531 1.00 88.88 84 GLU A O 1
ATOM 658 N N . GLY A 1 85 ? -13.970 9.815 13.365 1.00 90.69 85 GLY A N 1
ATOM 659 C CA . GLY A 1 85 ? -12.665 10.444 13.475 1.00 90.69 85 GLY A CA 1
ATOM 660 C C . GLY A 1 85 ? -11.907 10.487 12.160 1.00 90.69 85 GLY A C 1
ATOM 661 O O . GLY A 1 85 ? -12.263 9.840 11.176 1.00 90.69 85 GLY A O 1
ATOM 662 N N . VAL A 1 86 ? -10.819 11.251 12.171 1.00 93.81 86 VAL A N 1
ATOM 663 C CA . VAL A 1 86 ? -9.917 11.372 11.029 1.00 93.81 86 VAL A CA 1
ATOM 664 C C . VAL A 1 86 ? -8.904 10.235 11.062 1.00 93.81 86 VAL A C 1
ATOM 666 O O . VAL A 1 86 ? -8.243 9.998 12.078 1.00 93.81 86 VAL A O 1
ATOM 669 N N . TRP A 1 87 ? -8.755 9.556 9.929 1.00 93.25 87 TRP A N 1
ATOM 670 C CA . TRP A 1 87 ? -7.782 8.489 9.736 1.00 93.25 87 TRP A CA 1
ATOM 671 C C . TRP A 1 87 ? -6.744 8.915 8.707 1.00 93.25 87 TRP A C 1
ATOM 673 O O . TRP A 1 87 ? -7.076 9.424 7.640 1.00 93.25 87 TRP A O 1
ATOM 683 N N . ARG A 1 88 ? -5.473 8.695 9.033 1.00 94.94 88 ARG A N 1
ATOM 684 C CA . ARG A 1 88 ? -4.353 8.855 8.109 1.00 94.94 88 ARG A CA 1
ATOM 685 C C . ARG A 1 88 ? -3.999 7.496 7.536 1.00 94.94 88 ARG A C 1
ATOM 687 O O . ARG A 1 88 ? -3.862 6.530 8.286 1.00 94.94 88 ARG A O 1
ATOM 694 N N . VAL A 1 89 ? -3.839 7.445 6.222 1.00 95.06 89 VAL A N 1
ATOM 695 C CA . VAL A 1 89 ? -3.373 6.265 5.499 1.00 95.06 89 VAL A CA 1
ATOM 696 C C . VAL A 1 89 ? -1.983 6.581 4.967 1.00 95.06 89 VAL A C 1
ATOM 698 O O . VAL A 1 89 ? -1.806 7.557 4.244 1.00 95.06 89 VAL A O 1
ATOM 701 N N . GLY A 1 90 ? -1.002 5.778 5.361 1.00 95.44 90 GLY A N 1
ATOM 702 C CA . GLY A 1 90 ? 0.373 5.855 4.883 1.00 95.44 90 GLY A CA 1
ATOM 703 C C . GLY A 1 90 ? 0.850 4.501 4.375 1.00 95.44 90 GLY A C 1
ATOM 704 O O . GLY A 1 90 ? 0.261 3.466 4.689 1.00 95.44 90 GLY A O 1
ATOM 705 N N . MET A 1 91 ? 1.929 4.509 3.603 1.00 96.69 91 MET A N 1
ATOM 706 C CA . MET A 1 91 ? 2.606 3.306 3.132 1.00 96.69 91 MET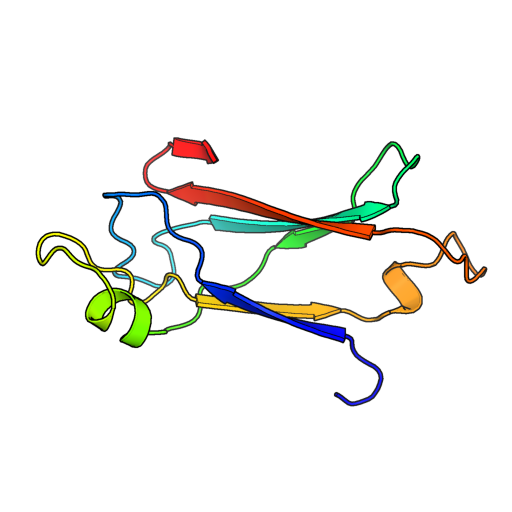 A CA 1
ATOM 707 C C . MET A 1 91 ? 4.045 3.348 3.626 1.00 96.69 91 MET A C 1
ATOM 709 O O . MET A 1 91 ? 4.756 4.294 3.307 1.00 96.69 91 MET A O 1
ATOM 713 N N . ALA A 1 92 ? 4.454 2.330 4.377 1.00 96.25 92 ALA A N 1
ATOM 714 C CA . ALA A 1 92 ? 5.859 2.060 4.633 1.00 96.25 92 ALA A CA 1
ATOM 715 C C . ALA A 1 92 ? 6.352 1.053 3.593 1.00 96.25 92 ALA A C 1
ATOM 717 O O . ALA A 1 92 ? 5.667 0.061 3.311 1.00 96.25 92 ALA A O 1
ATOM 718 N N . MET A 1 93 ? 7.530 1.282 3.021 1.00 96.31 93 MET A N 1
ATOM 719 C CA . MET A 1 93 ? 8.093 0.368 2.033 1.00 96.31 93 MET A CA 1
ATOM 720 C C . MET A 1 93 ? 9.598 0.199 2.170 1.00 96.31 93 MET A C 1
ATOM 722 O O . MET A 1 93 ? 10.320 1.152 2.448 1.00 96.31 93 MET A O 1
ATOM 726 N N . THR A 1 94 ? 10.077 -1.016 1.910 1.00 95.88 94 THR A N 1
ATOM 727 C CA . THR A 1 94 ? 11.510 -1.295 1.803 1.00 95.88 94 THR A CA 1
ATOM 728 C C . THR A 1 94 ? 11.865 -1.945 0.474 1.00 95.88 94 THR A C 1
ATOM 730 O O . THR A 1 94 ? 11.128 -2.794 -0.034 1.00 95.88 94 THR A O 1
ATOM 733 N N . SER A 1 95 ? 12.979 -1.505 -0.104 1.00 93.25 95 SER A N 1
ATOM 734 C CA . SER A 1 95 ? 13.552 -2.014 -1.350 1.00 93.25 95 SER A CA 1
ATOM 735 C C . SER A 1 95 ? 15.067 -1.854 -1.291 1.00 93.25 95 SER A C 1
ATOM 737 O O . SER A 1 95 ? 15.553 -0.796 -0.895 1.00 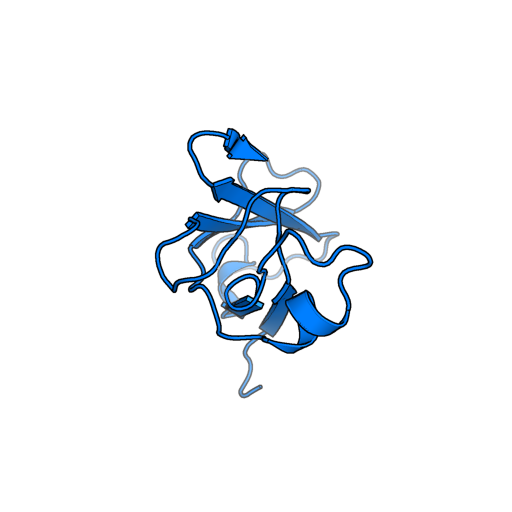93.25 95 SER A O 1
ATOM 739 N N . GLY A 1 96 ? 15.825 -2.898 -1.640 1.00 86.06 96 GLY A N 1
ATOM 740 C CA . GLY A 1 96 ? 17.295 -2.839 -1.643 1.00 86.06 96 GLY A CA 1
ATOM 741 C C . GLY A 1 96 ? 17.924 -2.389 -0.313 1.00 86.06 96 GLY A C 1
ATOM 742 O O . GLY A 1 96 ? 18.958 -1.732 -0.323 1.00 86.06 96 GLY A O 1
ATOM 743 N N . GLY A 1 97 ? 17.278 -2.674 0.825 1.00 87.81 97 GLY A N 1
ATOM 744 C CA . GLY A 1 97 ? 17.739 -2.267 2.159 1.00 87.81 97 GLY A CA 1
ATOM 745 C C . GLY A 1 97 ? 17.361 -0.842 2.589 1.00 87.81 97 GLY A C 1
ATOM 746 O O . GLY A 1 97 ? 17.582 -0.490 3.745 1.00 87.81 97 GLY A O 1
ATOM 747 N N . LEU A 1 98 ? 16.747 -0.030 1.721 1.00 92.25 98 LEU A N 1
ATOM 748 C CA . LEU A 1 98 ? 16.260 1.307 2.071 1.00 92.25 98 LEU A CA 1
ATOM 749 C C . LEU A 1 98 ? 14.795 1.258 2.509 1.00 92.25 98 LEU A C 1
ATOM 751 O O . LEU A 1 98 ? 13.965 0.719 1.785 1.00 92.25 98 LEU A O 1
ATOM 755 N N . LEU A 1 99 ? 14.482 1.866 3.655 1.00 93.31 99 LEU A N 1
ATOM 756 C CA . LEU A 1 99 ? 13.124 2.048 4.180 1.00 93.31 99 LEU A CA 1
ATOM 757 C C . LEU A 1 99 ? 12.629 3.484 3.920 1.00 93.31 99 LEU A C 1
ATOM 759 O O . LEU A 1 99 ? 13.388 4.438 4.115 1.00 93.31 99 LEU A O 1
ATOM 763 N N . ARG A 1 100 ? 11.370 3.637 3.499 1.00 90.25 100 ARG A N 1
ATOM 764 C CA . ARG A 1 100 ? 10.658 4.915 3.329 1.00 90.25 100 ARG A CA 1
ATOM 765 C C . ARG A 1 100 ? 9.245 4.851 3.888 1.00 90.25 100 ARG A C 1
ATOM 767 O O . ARG A 1 100 ? 8.678 3.733 3.921 1.00 90.25 100 ARG A O 1
#

Sequence (100 aa):
RGGRLRLAGQAAIQRMSQPGKHSSVKVLAIQKVGSRRPLLIPVPNVHTPEATAASKTTDVNYDWSGWEADIDPRRLRKGDTWEEGVWRVGMAMTSGGLLR

pLDDT: mean 93.21, std 4.8, range [64.19, 98.31]

Foldseek 3Di:
DVQWDKDKDFADDPPFADPDFVQKWKWKWKDFVPDPGTDIDTWTQDQDQVVCVPDPDVNHGRRRRMTMDIHNCCVVADVRDDDDGDMDIDMWMDGPRDID

Secondary structure (DSSP, 8-state):
-TT-EEEEEE---TT----STTS-EEEEEEEETT-SS-EEEEE-EE--THHHHT-S-SS---TT-EEEEEE-GGGGSBTTB-----EEEEEEEEETTEE-

Radius of gyration: 15.47 Å; chains: 1; bounding box: 37×21×39 Å